Protein AF-A0A8H5DP83-F1 (afdb_monomer)

Secondary structure (DSSP, 8-state):
-HHHHHHHHHHHHHHHHHHHHHHHHHHHHHHHHS---PPP-------------------------------SSS-----B-SSEEEEE-TTSS-EEEEEPPPPSS-------S---SS-TTSEEEEEEE--HHHHHHHTSSSEEEEEE-GGGEEEEE-GGG------HHHHTT--

pLDDT: mean 70.17, std 19.85, range [35.81, 96.19]

Nearest PDB structures (foldseek):
  9c3c-assembly1_b  TM=1.620E-01  e=4.545E+00  Oryctolagus cuniculus

Mean predicted aligned error: 19.77 Å

Structure (mmCIF, N/CA/C/O backbone):
data_AF-A0A8H5DP83-F1
#
_entry.id   AF-A0A8H5DP83-F1
#
loop_
_atom_site.group_PDB
_atom_site.id
_atom_site.type_symbol
_atom_site.label_atom_id
_atom_site.label_alt_id
_atom_site.label_comp_id
_atom_site.label_asym_id
_atom_site.label_entity_id
_atom_site.label_seq_id
_atom_site.pdbx_PDB_ins_code
_atom_site.Cartn_x
_atom_site.Cartn_y
_atom_site.Cartn_z
_atom_site.occupancy
_atom_site.B_iso_or_equiv
_atom_site.auth_seq_id
_atom_site.auth_comp_id
_atom_site.auth_asym_id
_atom_site.auth_atom_id
_atom_site.pdbx_PDB_model_num
ATOM 1 N N . MET A 1 1 ? 38.560 41.406 -19.159 1.00 58.12 1 MET A N 1
ATOM 2 C CA . MET A 1 1 ? 37.238 40.879 -18.738 1.00 58.12 1 MET A CA 1
ATOM 3 C C . MET A 1 1 ? 36.422 40.259 -19.883 1.00 58.12 1 MET A C 1
ATOM 5 O O . MET A 1 1 ? 35.569 39.430 -19.595 1.00 58.12 1 MET A O 1
ATOM 9 N N . GLU A 1 2 ? 36.687 40.580 -21.158 1.00 60.62 2 GLU A N 1
ATOM 10 C CA . GLU A 1 2 ? 35.920 40.046 -22.305 1.00 60.62 2 GLU A CA 1
ATOM 11 C C . GLU A 1 2 ? 36.265 38.586 -22.675 1.00 60.62 2 GLU A C 1
ATOM 13 O O . GLU A 1 2 ? 35.380 37.771 -22.927 1.00 60.62 2 GLU A O 1
ATOM 18 N N . SER A 1 3 ? 37.546 38.208 -22.595 1.00 61.53 3 SER A N 1
ATOM 19 C CA . SER A 1 3 ? 38.026 36.845 -22.899 1.00 61.53 3 SER A CA 1
ATOM 20 C C . SER A 1 3 ? 37.385 35.760 -22.011 1.00 61.53 3 SER A C 1
ATOM 22 O O . SER A 1 3 ? 36.973 34.703 -22.488 1.00 61.53 3 SER A O 1
ATOM 24 N N . THR A 1 4 ? 37.184 36.050 -20.722 1.00 70.12 4 THR A N 1
ATOM 25 C CA . THR A 1 4 ? 36.565 35.120 -19.762 1.00 70.12 4 THR A CA 1
ATOM 26 C C . THR A 1 4 ? 35.090 34.846 -20.083 1.00 70.12 4 THR A C 1
ATOM 28 O O . THR A 1 4 ? 34.631 33.713 -19.951 1.00 70.12 4 THR A O 1
ATOM 31 N N . LYS A 1 5 ? 34.352 35.854 -20.570 1.00 71.56 5 LYS A N 1
ATOM 32 C CA . LYS A 1 5 ? 32.944 35.708 -20.981 1.00 71.56 5 LYS A CA 1
ATOM 33 C C . LYS A 1 5 ? 32.807 34.886 -22.264 1.00 71.56 5 LYS A C 1
ATOM 35 O O . LYS A 1 5 ? 31.888 34.076 -22.380 1.00 71.56 5 LYS A O 1
ATOM 40 N N . ILE A 1 6 ? 33.733 35.058 -23.208 1.00 75.44 6 ILE A N 1
ATOM 41 C CA . ILE A 1 6 ? 33.776 34.289 -24.461 1.00 75.44 6 ILE A CA 1
ATOM 42 C C . ILE A 1 6 ? 34.056 32.807 -24.175 1.00 75.44 6 ILE A C 1
ATOM 44 O O . ILE A 1 6 ? 33.380 31.936 -24.726 1.00 75.44 6 ILE A O 1
ATOM 48 N N . ASN A 1 7 ? 34.985 32.514 -23.262 1.00 82.31 7 ASN A N 1
ATOM 49 C CA . ASN A 1 7 ? 35.293 31.141 -22.860 1.00 82.31 7 ASN A CA 1
ATOM 50 C C . ASN A 1 7 ? 34.119 30.480 -22.124 1.00 82.31 7 ASN A C 1
ATOM 52 O O . ASN A 1 7 ? 33.761 29.350 -22.449 1.00 82.31 7 ASN A O 1
ATOM 56 N N . ALA A 1 8 ? 33.448 31.204 -21.221 1.00 82.06 8 ALA A N 1
ATOM 57 C CA . ALA A 1 8 ? 32.255 30.705 -20.534 1.00 82.06 8 ALA A CA 1
ATOM 58 C C . ALA A 1 8 ? 31.111 30.371 -21.510 1.00 82.06 8 ALA A C 1
ATOM 60 O O . ALA A 1 8 ? 30.489 29.316 -21.396 1.00 82.06 8 ALA A O 1
ATOM 61 N N . ARG A 1 9 ? 30.874 31.220 -22.522 1.00 85.81 9 ARG A N 1
ATOM 62 C CA . ARG A 1 9 ? 29.873 30.951 -23.568 1.00 85.81 9 ARG A CA 1
ATOM 63 C C . ARG A 1 9 ? 30.216 29.705 -24.380 1.00 85.81 9 ARG A C 1
ATOM 65 O O . ARG A 1 9 ? 29.341 28.881 -24.594 1.00 85.81 9 ARG A O 1
ATOM 72 N N . ARG A 1 10 ? 31.476 29.529 -24.789 1.00 87.12 10 ARG A N 1
ATOM 73 C CA . ARG A 1 10 ? 31.912 28.344 -25.553 1.00 87.12 10 ARG A CA 1
ATOM 74 C C . ARG A 1 10 ? 31.742 27.045 -24.768 1.00 87.12 10 ARG A C 1
ATOM 76 O O . ARG A 1 10 ? 31.253 26.062 -25.323 1.00 87.12 10 ARG A O 1
ATOM 83 N N . VAL A 1 11 ? 32.104 27.053 -23.485 1.00 90.00 11 VAL A N 1
ATOM 84 C CA . VAL A 1 11 ? 31.913 25.899 -22.595 1.00 90.00 11 VAL A CA 1
ATOM 85 C C . VAL A 1 11 ? 30.424 25.581 -22.450 1.00 90.00 11 VAL A C 1
ATOM 87 O O . VAL A 1 11 ? 30.033 24.430 -22.625 1.00 90.00 11 VAL A O 1
ATOM 90 N N . TRP A 1 12 ? 29.579 26.595 -22.239 1.00 90.75 12 TRP A N 1
ATOM 91 C CA . TRP A 1 12 ? 28.128 26.415 -22.164 1.00 90.75 12 TRP A CA 1
ATOM 92 C C . TRP A 1 12 ? 27.535 25.838 -23.456 1.00 90.75 12 TRP A C 1
ATOM 94 O O . TRP A 1 12 ? 26.773 24.877 -23.402 1.00 90.75 12 TRP A O 1
ATOM 104 N N . THR A 1 13 ? 27.932 26.344 -24.627 1.00 92.12 13 THR A N 1
ATOM 105 C CA . THR A 1 13 ? 27.461 25.814 -25.916 1.00 92.12 13 THR A CA 1
ATOM 106 C C . THR A 1 13 ? 27.870 24.353 -26.115 1.00 92.12 13 THR A C 1
ATOM 108 O O . THR A 1 13 ? 27.085 23.567 -26.639 1.00 92.12 13 THR A O 1
ATOM 111 N N . SER A 1 14 ? 29.067 23.962 -25.663 1.00 91.50 14 SER A N 1
ATOM 112 C CA . SER A 1 14 ? 29.520 22.565 -25.713 1.00 91.50 14 SER A CA 1
ATOM 113 C C . SER A 1 14 ? 28.675 21.654 -24.817 1.00 91.50 14 SER A C 1
ATOM 115 O O . SER A 1 14 ? 28.256 20.583 -25.254 1.00 91.50 14 SER A O 1
ATOM 117 N N . ILE A 1 15 ? 28.360 22.104 -23.596 1.00 92.31 15 ILE A N 1
ATOM 118 C CA . ILE A 1 15 ? 27.505 21.367 -22.654 1.00 92.31 15 ILE A CA 1
ATOM 119 C C . ILE A 1 15 ? 26.091 21.210 -23.220 1.00 92.31 15 ILE A C 1
ATOM 121 O O . ILE A 1 15 ? 25.558 20.105 -23.232 1.00 92.31 15 ILE A O 1
ATOM 125 N N . VAL A 1 16 ? 25.495 22.289 -23.741 1.00 94.19 16 VAL A N 1
ATOM 126 C CA . VAL A 1 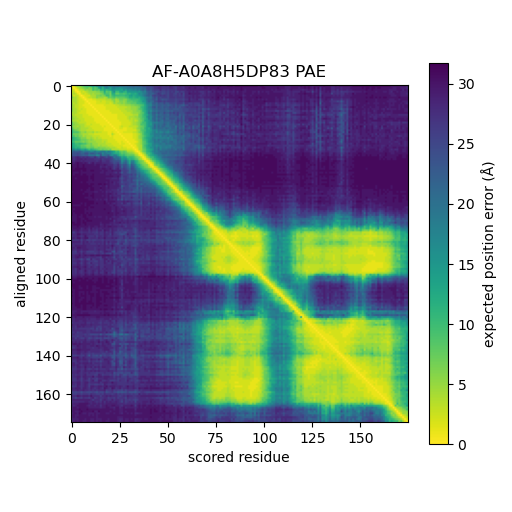16 ? 24.150 22.255 -24.339 1.00 94.19 16 VAL A CA 1
ATOM 127 C C . VAL A 1 16 ? 24.109 21.328 -25.552 1.00 94.19 16 VAL A C 1
ATOM 129 O O . VAL A 1 16 ? 23.170 20.548 -25.693 1.00 94.19 16 VAL A O 1
ATOM 132 N N . ARG A 1 17 ? 25.137 21.367 -26.407 1.00 92.56 17 ARG A N 1
ATOM 133 C CA . ARG A 1 17 ? 25.250 20.462 -27.557 1.00 92.56 17 ARG A CA 1
ATOM 134 C C . ARG A 1 17 ? 25.307 19.002 -27.108 1.00 92.56 17 ARG A C 1
ATOM 136 O O . ARG A 1 17 ? 24.527 18.196 -27.600 1.00 92.56 17 ARG A O 1
ATOM 143 N N . HIS A 1 18 ? 26.160 18.680 -26.138 1.00 90.50 18 HIS A N 1
ATOM 144 C CA . HIS A 1 18 ? 26.280 17.316 -25.623 1.00 90.50 18 HIS A CA 1
ATOM 145 C C . HIS A 1 18 ? 24.989 16.843 -24.935 1.00 90.50 18 HIS A C 1
ATOM 147 O O . HIS A 1 18 ? 24.588 15.691 -25.074 1.00 90.50 18 HIS A O 1
ATOM 153 N N . ALA A 1 19 ? 24.301 17.731 -24.214 1.00 90.00 19 ALA A N 1
ATOM 154 C CA . ALA A 1 19 ? 23.008 17.425 -23.612 1.00 90.00 19 ALA A CA 1
ATOM 155 C C . ALA A 1 19 ? 21.935 17.150 -24.678 1.00 90.00 19 ALA A C 1
ATOM 157 O O . ALA A 1 19 ? 21.130 16.237 -24.504 1.00 90.00 19 ALA A O 1
ATOM 158 N N . LYS A 1 20 ? 21.947 17.895 -25.791 1.00 94.75 20 LYS A N 1
ATOM 159 C CA . LYS A 1 20 ? 21.037 17.685 -26.922 1.00 94.75 20 LYS A CA 1
ATOM 160 C C . LYS A 1 20 ? 21.309 16.357 -27.630 1.00 94.75 20 LYS A C 1
ATOM 162 O O . LYS A 1 20 ? 20.370 15.599 -27.833 1.00 94.75 20 LYS A O 1
ATOM 167 N N . GLU A 1 21 ? 22.570 16.045 -27.922 1.00 92.31 21 GLU A N 1
ATOM 168 C CA . GLU A 1 21 ? 22.981 14.766 -28.527 1.00 92.31 21 GLU A CA 1
ATOM 169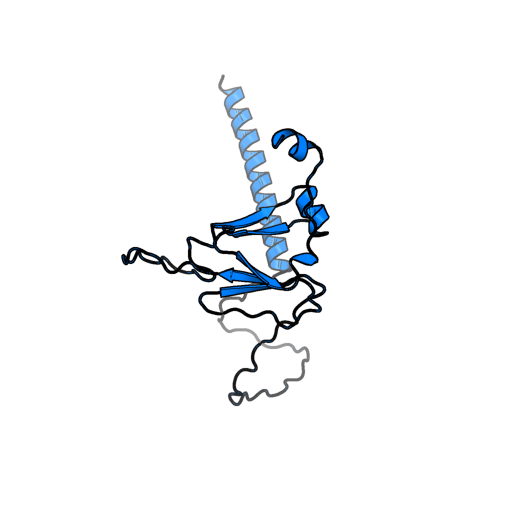 C C . GLU A 1 21 ? 22.606 13.576 -27.629 1.00 92.31 21 GLU A C 1
ATOM 171 O O . GLU A 1 21 ? 22.040 12.586 -28.097 1.00 92.31 21 GLU A O 1
ATOM 176 N N . HIS A 1 22 ? 22.831 13.701 -26.316 1.00 86.00 22 HIS A N 1
ATOM 177 C CA . HIS A 1 22 ? 22.364 12.721 -25.336 1.00 86.00 22 HIS A CA 1
ATOM 178 C C . HIS A 1 22 ? 20.838 12.545 -25.410 1.00 86.00 22 HIS A C 1
ATOM 180 O O . HIS A 1 22 ? 20.359 11.420 -25.540 1.00 86.00 22 HIS A O 1
ATOM 186 N N . HIS A 1 23 ? 20.065 13.635 -25.413 1.00 88.12 23 HIS A N 1
ATOM 187 C CA . HIS A 1 23 ? 18.604 13.570 -25.515 1.00 88.12 23 HIS A CA 1
ATOM 188 C C . HIS A 1 23 ? 18.113 12.942 -26.831 1.00 88.12 23 HIS A C 1
ATOM 190 O O . HIS A 1 23 ? 17.160 12.164 -26.826 1.00 88.12 23 HIS A O 1
ATOM 196 N N . GLU A 1 24 ? 18.764 13.253 -27.953 1.00 91.62 24 GLU A N 1
ATOM 197 C CA . GLU A 1 24 ? 18.439 12.702 -29.272 1.00 91.62 24 GLU A CA 1
ATOM 198 C C . GLU A 1 24 ? 18.709 11.196 -29.335 1.00 91.62 24 GLU A C 1
ATOM 200 O O . GLU A 1 24 ? 17.861 10.448 -29.819 1.00 91.62 24 GLU A O 1
ATOM 205 N N . SER A 1 25 ? 19.829 10.729 -28.774 1.00 86.12 25 SER A N 1
ATOM 206 C CA . SER A 1 25 ? 20.130 9.293 -28.696 1.00 86.12 25 SER A CA 1
ATOM 207 C C . SER A 1 25 ? 19.125 8.519 -27.836 1.00 86.12 25 SER A C 1
ATOM 209 O O . SER A 1 25 ? 18.702 7.427 -28.217 1.00 86.12 25 SER A O 1
ATOM 211 N N . VAL A 1 26 ? 18.672 9.102 -26.718 1.00 81.88 26 VAL A N 1
ATOM 212 C CA . VAL A 1 26 ? 17.635 8.503 -25.866 1.00 81.88 26 VAL A CA 1
ATOM 213 C C . VAL A 1 26 ? 16.311 8.414 -26.626 1.00 81.88 26 VAL A C 1
ATOM 215 O O . VAL A 1 26 ? 15.670 7.364 -26.620 1.00 81.88 26 VAL A O 1
ATOM 218 N N . ASN A 1 27 ? 15.931 9.464 -27.357 1.00 81.56 27 ASN A N 1
ATOM 219 C CA . ASN A 1 27 ? 14.727 9.449 -28.189 1.00 81.56 27 ASN A CA 1
ATOM 220 C C . ASN A 1 27 ? 14.819 8.418 -29.329 1.00 81.56 27 ASN A C 1
ATOM 222 O O . ASN A 1 27 ? 13.838 7.728 -29.609 1.00 81.56 27 ASN A O 1
ATOM 226 N N . ALA A 1 28 ? 15.990 8.266 -29.956 1.00 82.88 28 ALA A N 1
ATOM 227 C CA . ALA A 1 28 ? 16.229 7.256 -30.985 1.00 82.88 28 ALA A CA 1
ATOM 228 C C . ALA A 1 28 ? 16.104 5.827 -30.428 1.00 82.88 28 ALA A C 1
ATOM 230 O O . ALA A 1 28 ? 15.476 4.972 -31.053 1.00 82.88 28 ALA A O 1
ATOM 231 N N . ALA A 1 29 ? 16.637 5.575 -29.229 1.00 74.81 29 ALA A N 1
ATOM 232 C CA . ALA A 1 29 ? 16.501 4.287 -28.554 1.00 74.81 29 ALA A CA 1
ATOM 233 C C . ALA A 1 29 ? 15.034 3.968 -28.215 1.00 74.81 29 ALA A C 1
ATOM 235 O O . ALA A 1 29 ? 14.579 2.845 -28.432 1.00 74.81 29 ALA A O 1
ATOM 236 N N . VAL A 1 30 ? 14.271 4.960 -27.742 1.00 75.19 30 VAL A N 1
ATOM 237 C CA . VAL A 1 30 ? 12.832 4.804 -27.478 1.00 75.19 30 VAL A CA 1
ATOM 238 C C . VAL A 1 30 ? 12.071 4.482 -28.766 1.00 75.19 30 VAL A C 1
ATOM 240 O O . VAL A 1 30 ? 11.251 3.569 -28.761 1.00 75.19 30 VAL A O 1
ATOM 243 N N . ALA A 1 31 ? 12.371 5.157 -29.879 1.00 78.00 31 ALA A N 1
ATOM 244 C CA . ALA A 1 31 ? 11.731 4.890 -31.169 1.00 78.00 31 ALA A CA 1
ATOM 245 C C . ALA A 1 31 ? 12.040 3.485 -31.721 1.00 78.00 31 ALA A C 1
ATOM 247 O O . ALA A 1 31 ? 11.176 2.868 -32.339 1.00 78.00 31 ALA A O 1
ATOM 248 N N . ALA A 1 32 ? 13.249 2.966 -31.480 1.00 75.94 32 ALA A N 1
ATOM 249 C CA . ALA A 1 32 ? 13.638 1.623 -31.907 1.00 75.94 32 ALA A CA 1
ATOM 250 C C . ALA A 1 32 ? 12.913 0.515 -31.124 1.00 75.94 32 ALA A C 1
ATOM 252 O O . ALA A 1 32 ? 12.570 -0.518 -31.695 1.00 75.94 32 ALA A O 1
ATOM 253 N N . TYR A 1 33 ? 12.676 0.723 -29.825 1.00 73.31 33 TYR A N 1
ATOM 254 C CA . TYR A 1 33 ? 12.051 -0.283 -28.958 1.00 73.31 33 TYR A CA 1
ATOM 255 C C . TYR A 1 33 ? 10.528 -0.181 -28.880 1.00 73.31 33 TYR A C 1
ATOM 257 O O . TYR A 1 33 ? 9.856 -1.189 -28.663 1.00 73.31 33 TYR A O 1
ATOM 265 N N . TYR A 1 34 ? 9.975 1.016 -29.063 1.00 70.94 34 TYR A N 1
ATOM 266 C CA . TYR A 1 34 ? 8.546 1.273 -28.942 1.00 70.94 34 TYR A CA 1
ATOM 267 C C . TYR A 1 34 ? 8.019 1.839 -30.263 1.00 70.94 34 TYR A C 1
ATOM 269 O O . TYR A 1 34 ? 8.057 3.061 -30.450 1.00 70.94 34 TYR A O 1
ATOM 277 N N . PRO A 1 35 ? 7.522 0.984 -31.184 1.00 63.59 35 PRO A N 1
ATOM 278 C CA . PRO A 1 35 ? 6.932 1.452 -32.429 1.00 63.59 35 PRO A CA 1
ATOM 279 C C . PRO A 1 35 ? 5.759 2.374 -32.101 1.00 63.59 35 PRO A C 1
ATOM 281 O O . PRO A 1 35 ? 4.738 1.955 -31.555 1.00 63.59 35 PRO A O 1
ATOM 284 N N . GLN A 1 36 ? 5.937 3.656 -32.404 1.00 58.00 36 GLN A N 1
ATOM 285 C CA . GLN A 1 36 ? 4.867 4.633 -32.299 1.00 58.00 36 GLN A CA 1
ATOM 286 C C . GLN A 1 36 ? 3.819 4.300 -33.372 1.00 58.00 36 GLN A C 1
ATOM 288 O O . GLN A 1 36 ? 4.202 4.033 -34.515 1.00 58.00 36 GLN A O 1
ATOM 293 N N . PRO A 1 37 ? 2.512 4.307 -33.056 1.00 48.09 37 PRO A N 1
ATOM 294 C CA . PRO A 1 37 ? 1.485 4.199 -34.081 1.00 48.09 37 PRO A CA 1
ATOM 295 C C . PRO A 1 37 ? 1.622 5.400 -35.026 1.00 48.09 37 PRO A C 1
ATOM 297 O O . PRO A 1 37 ? 1.462 6.551 -34.622 1.00 48.09 37 PRO A O 1
ATOM 300 N N . SER A 1 38 ? 1.988 5.137 -36.277 1.00 53.34 38 SER A N 1
ATOM 301 C CA . SER A 1 38 ? 2.136 6.162 -37.304 1.00 53.34 38 SER A CA 1
ATOM 302 C C . SER A 1 38 ? 0.775 6.778 -37.659 1.00 53.34 38 SER A C 1
ATOM 304 O O . SER A 1 38 ? -0.227 6.058 -37.721 1.00 53.34 38 SER A O 1
ATOM 306 N N . PRO A 1 39 ? 0.700 8.097 -37.930 1.00 45.97 39 PRO A N 1
ATOM 307 C CA . PRO A 1 39 ? -0.478 8.674 -38.555 1.00 45.97 39 PRO A CA 1
ATOM 308 C C . PRO A 1 39 ? -0.601 8.094 -39.967 1.00 45.97 39 PRO A C 1
ATOM 310 O O . PRO A 1 39 ? 0.353 8.067 -40.746 1.00 45.97 39 PRO A O 1
ATOM 313 N N . ALA A 1 40 ? -1.775 7.552 -40.258 1.00 46.44 40 ALA A N 1
ATOM 314 C CA . ALA A 1 40 ? -2.050 6.811 -41.472 1.00 46.44 40 ALA A CA 1
ATOM 315 C C . ALA A 1 40 ? -2.103 7.711 -42.729 1.00 46.44 40 ALA A C 1
ATOM 317 O O . ALA A 1 40 ? -2.566 8.847 -42.668 1.00 46.44 40 ALA A O 1
ATOM 318 N N . PHE A 1 41 ? -1.738 7.099 -43.866 1.00 38.44 41 PHE A N 1
ATOM 319 C CA . PHE A 1 41 ? -2.054 7.438 -45.267 1.00 38.44 41 PHE A CA 1
ATOM 320 C C . PHE A 1 41 ? -1.238 8.507 -46.028 1.00 38.44 41 PHE A C 1
ATOM 322 O O . PHE A 1 41 ? -1.417 9.706 -45.862 1.00 38.44 41 PHE A O 1
ATOM 329 N N . THR A 1 42 ? -0.485 8.052 -47.043 1.00 35.81 42 THR A N 1
ATOM 330 C CA . THR A 1 42 ? -0.706 8.421 -48.465 1.00 35.81 42 THR A CA 1
ATOM 331 C C . THR A 1 42 ? -0.113 7.352 -49.413 1.00 35.81 42 THR A C 1
ATOM 333 O O . THR A 1 42 ? 0.854 6.687 -49.040 1.00 35.81 42 THR A O 1
ATOM 336 N N . PRO A 1 43 ? -0.710 7.111 -50.601 1.00 42.03 43 PRO A N 1
ATOM 337 C CA . PRO A 1 43 ? -0.515 5.886 -51.379 1.00 42.03 43 PRO A CA 1
ATOM 338 C C . PRO A 1 43 ? 0.464 6.065 -52.549 1.00 42.03 43 PRO A C 1
ATOM 340 O O . PRO A 1 43 ? 0.341 7.007 -53.328 1.00 42.03 43 PRO A O 1
ATOM 343 N N . GLY A 1 44 ? 1.374 5.108 -52.748 1.00 42.25 44 GLY A N 1
ATOM 344 C CA . GLY A 1 44 ? 2.107 5.007 -54.011 1.00 42.25 44 GLY A CA 1
ATOM 345 C C . GLY A 1 44 ? 3.445 4.289 -53.925 1.00 42.25 44 GLY A C 1
ATOM 346 O O . GLY A 1 44 ? 4.476 4.928 -53.767 1.00 42.25 44 GLY A O 1
ATOM 347 N N . SER A 1 45 ? 3.443 2.965 -54.079 1.00 37.31 45 SER A N 1
ATOM 348 C CA . SER A 1 45 ? 4.416 2.204 -54.889 1.00 37.31 45 SER A CA 1
ATOM 349 C C . SER A 1 45 ? 4.230 0.698 -54.677 1.00 37.31 45 SER A C 1
ATOM 351 O O . SER A 1 45 ? 3.675 0.244 -53.681 1.00 37.31 45 SER A O 1
ATOM 353 N N . LYS A 1 46 ? 4.569 -0.055 -55.722 1.00 41.53 46 LYS A N 1
ATOM 354 C CA . LYS A 1 46 ? 4.109 -1.416 -56.005 1.00 41.53 46 LYS A CA 1
ATOM 355 C C . LYS A 1 46 ? 4.887 -2.488 -55.229 1.00 41.53 46 LYS A C 1
ATOM 357 O O . LYS A 1 46 ? 6.060 -2.319 -54.923 1.00 41.53 46 LYS A O 1
ATOM 362 N N . SER A 1 47 ? 4.191 -3.593 -54.971 1.00 44.97 47 SER A N 1
ATOM 363 C CA . SER A 1 47 ? 4.597 -4.793 -54.235 1.00 44.97 47 SER A CA 1
ATOM 364 C C . SER A 1 47 ? 5.951 -5.405 -54.610 1.00 44.97 47 SER A C 1
ATOM 366 O O . SER A 1 47 ? 6.238 -5.594 -55.789 1.00 44.97 47 SER A O 1
ATOM 368 N N . ALA A 1 48 ? 6.654 -5.924 -53.598 1.00 38.69 48 ALA A N 1
ATOM 369 C CA . ALA A 1 48 ? 7.371 -7.195 -53.685 1.00 38.69 48 ALA A CA 1
ATOM 370 C C . ALA A 1 48 ? 7.229 -7.959 -52.350 1.00 38.69 48 ALA A C 1
ATOM 372 O O . ALA A 1 48 ? 7.698 -7.541 -51.298 1.00 38.69 48 ALA A O 1
ATOM 373 N N . THR A 1 49 ? 6.476 -9.049 -52.447 1.00 45.09 49 THR A N 1
ATOM 374 C CA . THR A 1 49 ? 6.213 -10.171 -51.532 1.00 45.09 49 THR A CA 1
ATOM 375 C C . THR A 1 49 ? 7.196 -10.441 -50.381 1.00 45.09 49 THR A C 1
ATOM 377 O O . THR A 1 49 ? 8.366 -10.724 -50.620 1.00 45.09 49 THR A O 1
ATOM 380 N N . SER A 1 50 ? 6.670 -10.600 -49.160 1.00 39.44 50 SER A N 1
ATOM 381 C CA . SER A 1 50 ? 7.037 -11.745 -48.311 1.00 39.44 50 SER A CA 1
ATOM 382 C C . SER A 1 50 ? 5.854 -12.167 -47.432 1.00 39.44 50 SER A C 1
ATOM 384 O O . SER A 1 50 ? 5.015 -11.365 -47.028 1.00 39.44 50 SER A O 1
ATOM 386 N N . SER A 1 51 ? 5.734 -13.474 -47.279 1.00 50.59 51 SER A N 1
ATOM 387 C CA . SER A 1 51 ? 4.525 -14.227 -46.982 1.00 50.59 51 SER A CA 1
ATOM 388 C C . SER A 1 51 ? 4.119 -14.166 -45.512 1.00 50.59 51 SER A C 1
ATOM 390 O O . SER A 1 51 ? 4.877 -14.618 -44.661 1.00 50.59 51 SER A O 1
ATOM 392 N N . VAL A 1 52 ? 2.880 -13.761 -45.217 1.00 42.62 52 VAL A N 1
ATOM 393 C CA . VAL A 1 52 ? 2.182 -14.231 -44.012 1.00 42.62 52 VAL A CA 1
ATOM 394 C C . VAL A 1 52 ? 0.712 -14.480 -44.351 1.00 42.62 52 VAL A C 1
ATOM 396 O O . VAL A 1 52 ? -0.016 -13.599 -44.804 1.00 42.62 52 VAL A O 1
ATOM 399 N N . LEU A 1 53 ? 0.313 -15.735 -44.180 1.00 37.66 53 LEU A N 1
ATOM 400 C CA . LEU A 1 53 ? -1.010 -16.298 -44.406 1.00 37.66 53 LEU A CA 1
ATOM 401 C C . LEU A 1 53 ? -2.104 -15.437 -43.738 1.00 37.66 53 LEU A C 1
ATOM 403 O O . LEU A 1 53 ? -2.169 -15.340 -42.513 1.00 37.66 53 LEU A O 1
ATOM 407 N N . SER A 1 54 ? -2.973 -14.810 -44.533 1.00 41.88 54 SER A N 1
ATOM 408 C CA . SER A 1 54 ? -4.120 -14.059 -44.013 1.00 41.88 54 SER A CA 1
ATOM 409 C C . SER A 1 54 ? -5.192 -15.036 -43.533 1.00 41.88 54 SER A C 1
ATOM 411 O O . SER A 1 54 ? -5.896 -15.636 -44.338 1.00 41.88 54 SER A O 1
ATOM 413 N N . SER A 1 55 ? -5.331 -15.205 -42.217 1.00 40.06 55 SER A N 1
ATOM 414 C CA . SER A 1 55 ? -6.559 -15.781 -41.658 1.00 40.06 55 SER A CA 1
ATOM 415 C C . SER A 1 55 ? -7.673 -14.727 -41.731 1.00 40.06 55 SER A C 1
ATOM 417 O O . SER A 1 55 ? -7.466 -13.620 -41.225 1.00 40.06 55 SER A O 1
ATOM 419 N N . PRO A 1 56 ? -8.849 -15.020 -42.313 1.00 46.06 56 PRO A N 1
ATOM 420 C CA . PRO A 1 56 ? -9.927 -14.048 -42.405 1.00 46.06 56 PRO A CA 1
ATOM 421 C C . PRO A 1 56 ? -10.617 -13.951 -41.042 1.00 46.06 56 PRO A C 1
ATOM 423 O O . PRO A 1 56 ? -11.388 -14.829 -40.665 1.00 46.06 56 PRO A O 1
ATOM 426 N N . ARG A 1 57 ? -10.349 -12.895 -40.267 1.00 41.25 57 ARG A N 1
ATOM 427 C CA . ARG A 1 57 ? -11.168 -12.586 -39.085 1.00 41.25 57 ARG A CA 1
ATOM 428 C C . ARG A 1 57 ? -12.256 -11.596 -39.468 1.00 41.25 57 ARG A C 1
ATOM 430 O O . ARG A 1 57 ? -12.122 -10.393 -39.284 1.00 41.25 57 ARG A O 1
ATOM 437 N N . TYR A 1 58 ? -13.344 -12.147 -39.994 1.00 44.41 58 TYR A N 1
ATOM 438 C CA . TYR A 1 58 ? -14.655 -11.521 -39.906 1.00 44.41 58 TYR A CA 1
ATOM 439 C C . TYR A 1 58 ? -15.050 -11.533 -38.423 1.00 44.41 58 TYR A C 1
ATOM 441 O O . TYR A 1 58 ? -15.271 -12.600 -37.848 1.00 44.41 58 TYR A O 1
ATOM 449 N N . SER A 1 59 ? -15.029 -10.374 -37.766 1.00 43.34 59 SER A N 1
ATOM 450 C CA . SER A 1 59 ? -15.393 -10.273 -36.353 1.00 43.34 59 SER A CA 1
ATOM 451 C C . SER A 1 59 ? -16.889 -10.008 -36.255 1.00 43.34 59 SER A C 1
ATOM 453 O O . SER A 1 59 ? -17.332 -8.873 -36.394 1.00 43.34 59 SER A O 1
ATOM 455 N N . PHE A 1 60 ? -17.666 -11.063 -36.017 1.00 43.97 60 PHE A N 1
ATOM 456 C CA . PHE A 1 60 ? -18.954 -10.901 -35.351 1.00 43.97 60 PHE A CA 1
ATOM 457 C C . PHE A 1 60 ? -18.683 -10.355 -33.944 1.00 43.97 60 PHE A C 1
ATOM 459 O O . PHE A 1 60 ? -17.783 -10.849 -33.257 1.00 43.97 60 PHE A O 1
ATOM 466 N N . ASP A 1 61 ? -19.417 -9.319 -33.543 1.00 51.91 61 ASP A N 1
ATOM 467 C CA . ASP A 1 61 ? -19.355 -8.742 -32.200 1.00 51.91 61 ASP A CA 1
ATOM 468 C C . ASP A 1 61 ? -19.598 -9.847 -31.161 1.00 51.91 61 ASP A C 1
ATOM 470 O O . ASP A 1 61 ? -20.694 -10.399 -31.049 1.00 51.91 61 ASP A O 1
ATOM 474 N N . LYS A 1 62 ? -18.542 -10.225 -30.435 1.00 43.69 62 LYS A N 1
ATOM 475 C CA . LYS A 1 62 ? -18.617 -11.148 -29.303 1.00 43.69 62 LYS A CA 1
ATOM 476 C C . LYS A 1 62 ? -18.580 -10.287 -28.041 1.00 43.69 62 LYS A C 1
ATOM 478 O O . LYS A 1 62 ? -17.645 -9.491 -27.925 1.00 43.69 62 LYS A O 1
ATOM 483 N N . PRO A 1 63 ? -19.534 -10.427 -27.100 1.00 46.62 63 PRO A N 1
ATOM 484 C CA . PRO A 1 63 ? -19.519 -9.649 -25.867 1.00 46.62 63 PRO A CA 1
ATOM 485 C C . PRO A 1 63 ? -18.157 -9.814 -25.190 1.00 46.62 63 PRO A C 1
ATOM 487 O O . PRO A 1 63 ? -17.647 -10.932 -25.058 1.00 46.62 63 PRO A O 1
ATOM 490 N N . GLN A 1 64 ? -17.538 -8.675 -24.877 1.00 47.38 64 GLN A N 1
ATOM 491 C CA . GLN A 1 64 ? -16.172 -8.584 -24.382 1.00 47.38 64 GLN A CA 1
ATOM 492 C C . GLN A 1 64 ? -16.015 -9.484 -23.156 1.00 47.38 64 GLN A C 1
ATOM 494 O O . GLN A 1 64 ? -16.647 -9.264 -22.127 1.00 47.38 64 GLN A O 1
ATOM 499 N N . ALA A 1 65 ? -15.174 -10.510 -23.278 1.00 48.12 65 ALA A N 1
ATOM 500 C CA . ALA A 1 65 ? -14.723 -11.271 -22.128 1.00 48.12 65 ALA A CA 1
ATOM 501 C C . ALA A 1 65 ? -14.023 -10.298 -21.173 1.00 48.12 65 ALA A C 1
ATOM 503 O O . ALA A 1 65 ? -13.102 -9.588 -21.591 1.00 48.12 65 ALA A O 1
ATOM 504 N N . GLU A 1 66 ? -14.475 -10.249 -19.919 1.00 54.78 66 GLU A N 1
ATOM 505 C CA . GLU A 1 66 ? -13.828 -9.475 -18.865 1.00 54.78 66 GLU A CA 1
ATOM 506 C C . GLU A 1 66 ? -12.327 -9.790 -18.878 1.00 54.78 66 GLU A C 1
ATOM 508 O O . GLU A 1 66 ? -11.911 -10.943 -18.729 1.00 54.78 66 GLU A O 1
ATOM 513 N N . LYS A 1 67 ? -11.498 -8.773 -19.141 1.00 51.97 67 LYS A N 1
ATOM 514 C CA . LYS A 1 67 ? -10.037 -8.898 -19.129 1.00 51.97 67 LYS A CA 1
ATOM 515 C C . LYS A 1 67 ? -9.583 -9.190 -17.700 1.00 51.97 67 LYS A C 1
ATOM 517 O O . LYS A 1 67 ? -9.266 -8.283 -16.937 1.00 51.97 67 LYS A O 1
ATOM 522 N N . SER A 1 68 ? -9.544 -10.468 -17.347 1.00 65.81 68 SER A N 1
ATOM 523 C CA . SER A 1 68 ? -8.941 -10.953 -16.112 1.00 65.81 68 SER A CA 1
ATOM 524 C C . SER A 1 68 ? -7.420 -10.899 -16.255 1.00 65.81 68 SER A C 1
ATOM 526 O O . SER A 1 68 ? -6.807 -11.734 -16.923 1.00 65.81 68 SER A O 1
ATOM 528 N N . PHE A 1 69 ? -6.802 -9.871 -15.672 1.00 50.38 69 PHE A N 1
ATOM 529 C CA . PHE A 1 69 ? -5.357 -9.853 -15.462 1.00 50.38 69 PHE A CA 1
ATOM 530 C C . PHE A 1 69 ? -5.020 -10.897 -14.388 1.00 50.38 69 PHE A C 1
ATOM 532 O O . PHE A 1 69 ? -5.620 -10.848 -13.309 1.00 50.38 69 PHE A O 1
ATOM 539 N N . PRO A 1 70 ? -4.085 -11.833 -14.637 1.00 54.81 70 PRO A N 1
ATOM 540 C CA . PRO A 1 70 ? -3.718 -12.831 -13.642 1.00 54.81 70 PRO A CA 1
ATOM 541 C C . PRO A 1 70 ? -3.176 -12.118 -12.400 1.00 54.81 70 PRO A C 1
ATOM 543 O O . PRO A 1 70 ? -2.154 -11.432 -12.449 1.00 54.81 70 PRO A O 1
ATOM 546 N N . ARG A 1 71 ? -3.901 -12.238 -11.283 1.00 56.91 71 ARG A N 1
ATOM 547 C CA . ARG A 1 71 ? -3.506 -11.642 -10.006 1.00 56.91 71 ARG A CA 1
ATOM 548 C C . ARG A 1 71 ? -2.258 -12.367 -9.516 1.00 56.91 71 ARG A C 1
ATOM 550 O O . ARG A 1 71 ? -2.293 -13.572 -9.298 1.00 56.91 71 ARG A O 1
ATOM 557 N N . ALA A 1 72 ? -1.166 -11.634 -9.328 1.00 59.44 72 ALA A N 1
ATOM 558 C CA . ALA A 1 72 ? 0.126 -12.174 -8.899 1.00 59.44 72 ALA A CA 1
ATOM 559 C C . ALA A 1 72 ? 0.160 -12.648 -7.426 1.00 59.44 72 ALA A C 1
ATOM 561 O O . ALA A 1 72 ? 1.238 -12.793 -6.864 1.00 59.44 72 ALA A O 1
ATOM 562 N N . GLY A 1 73 ? -0.992 -12.855 -6.781 1.00 61.09 73 GLY A N 1
ATOM 563 C CA . GLY A 1 73 ? -1.104 -13.303 -5.393 1.00 61.09 73 GLY A CA 1
ATOM 564 C C . GLY A 1 73 ? -1.833 -14.640 -5.295 1.00 61.09 73 GLY A C 1
ATOM 565 O O . GLY A 1 73 ? -2.704 -14.936 -6.111 1.00 61.09 73 GLY A O 1
ATOM 566 N N . VAL A 1 74 ? -1.503 -15.433 -4.271 1.00 68.88 74 VAL A N 1
ATOM 567 C CA . VAL A 1 74 ? -2.250 -16.664 -3.945 1.00 68.88 74 VAL A CA 1
ATOM 568 C C . VAL A 1 74 ? -3.697 -16.322 -3.569 1.00 68.88 74 VAL A C 1
ATOM 570 O O . VAL A 1 74 ? -4.625 -17.065 -3.880 1.00 68.88 74 VAL A O 1
ATOM 573 N N . ALA A 1 75 ? -3.901 -15.164 -2.940 1.00 76.44 75 ALA A N 1
ATOM 574 C CA . ALA A 1 75 ? -5.219 -14.653 -2.604 1.00 76.44 75 ALA A CA 1
ATOM 575 C C . ALA A 1 75 ? -5.951 -14.106 -3.842 1.00 76.44 75 ALA A C 1
ATOM 577 O O . ALA A 1 75 ? -5.499 -13.156 -4.485 1.00 76.44 75 ALA A O 1
ATOM 578 N N . GLN A 1 76 ? -7.116 -14.680 -4.149 1.00 81.50 76 GLN A N 1
ATOM 579 C CA . GLN A 1 76 ? -7.986 -14.237 -5.247 1.00 81.50 76 GLN A CA 1
ATOM 580 C C . GLN A 1 76 ? -9.267 -13.542 -4.774 1.00 81.50 76 GLN A C 1
ATOM 582 O O . GLN A 1 76 ? -10.056 -13.083 -5.591 1.00 81.50 76 GLN A O 1
ATOM 587 N N . ASP A 1 77 ? -9.444 -13.384 -3.468 1.00 88.00 77 ASP A N 1
ATOM 588 C CA . ASP A 1 77 ? -10.651 -12.848 -2.837 1.00 88.00 77 ASP A CA 1
ATOM 589 C C . ASP A 1 77 ? -10.646 -11.315 -2.685 1.00 88.00 77 ASP A C 1
ATOM 591 O O . ASP A 1 77 ? -11.518 -10.744 -2.034 1.00 88.00 77 ASP A O 1
ATOM 595 N N . GLY A 1 78 ? -9.661 -10.635 -3.278 1.00 87.44 78 GLY A N 1
ATOM 596 C CA . GLY A 1 78 ? -9.630 -9.178 -3.321 1.00 87.44 78 GLY A CA 1
ATOM 597 C C . GLY A 1 78 ? -10.806 -8.606 -4.120 1.00 87.44 78 GLY A C 1
ATOM 598 O O . GLY A 1 78 ? -11.077 -9.025 -5.249 1.00 87.44 78 GLY A O 1
ATOM 599 N N . TRP A 1 79 ? -11.474 -7.612 -3.557 1.00 87.31 79 TRP A N 1
ATOM 600 C CA . TRP A 1 79 ? -12.564 -6.870 -4.177 1.00 87.31 79 TRP A CA 1
ATOM 601 C C . TRP A 1 79 ? -12.380 -5.359 -4.002 1.00 87.31 79 TRP A C 1
ATOM 603 O O . TRP A 1 79 ? -11.625 -4.891 -3.140 1.00 87.31 79 TRP A O 1
ATOM 613 N N . SER A 1 80 ? -13.079 -4.604 -4.843 1.00 85.75 80 SER A N 1
ATOM 614 C CA . SER A 1 80 ? -13.181 -3.149 -4.776 1.00 85.75 80 SER A CA 1
ATOM 615 C C . SER A 1 80 ? -14.569 -2.710 -5.223 1.00 85.75 80 SER A C 1
ATOM 617 O O . SER A 1 80 ? -15.096 -3.238 -6.200 1.00 85.75 80 SER A O 1
ATOM 619 N N . THR A 1 81 ? -15.132 -1.733 -4.530 1.00 82.56 81 THR A N 1
ATOM 620 C CA . THR A 1 81 ? -16.341 -0.997 -4.901 1.00 82.56 81 THR A CA 1
ATOM 621 C C . THR A 1 81 ? -15.971 0.459 -5.193 1.00 82.56 81 THR A C 1
ATOM 623 O O . THR A 1 81 ? -14.796 0.829 -5.222 1.00 82.56 81 THR A O 1
ATOM 626 N N . GLU A 1 82 ? -16.968 1.312 -5.423 1.00 73.81 82 GLU A N 1
ATOM 627 C CA . GLU A 1 82 ? -16.732 2.749 -5.602 1.00 73.81 82 GLU A CA 1
ATOM 628 C C . GLU A 1 82 ? -16.189 3.439 -4.340 1.00 73.81 82 GLU A C 1
ATOM 630 O O . GLU A 1 82 ? -15.502 4.462 -4.444 1.00 73.81 82 GLU A O 1
ATOM 635 N N . ASP A 1 83 ? -16.483 2.884 -3.160 1.00 74.9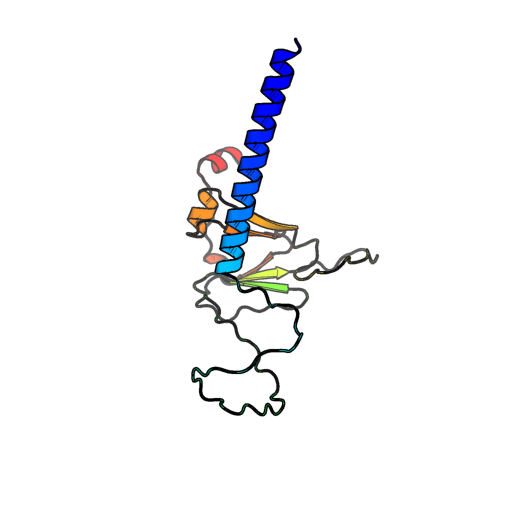4 83 ASP A N 1
ATOM 636 C CA . ASP A 1 83 ? -16.201 3.509 -1.866 1.00 74.94 83 ASP A CA 1
ATOM 637 C C . ASP A 1 83 ? -15.181 2.738 -1.017 1.00 74.94 83 ASP A C 1
ATOM 639 O O . ASP A 1 83 ? -14.549 3.341 -0.148 1.00 74.94 83 ASP A O 1
ATOM 643 N N . GLU A 1 84 ? -14.981 1.442 -1.263 1.00 80.69 84 GLU A N 1
ATOM 644 C CA . GLU A 1 84 ? -14.063 0.613 -0.483 1.00 80.69 84 GLU A CA 1
ATOM 645 C C . GLU A 1 84 ? -13.206 -0.289 -1.373 1.00 80.69 84 GLU A C 1
ATOM 647 O O . GLU A 1 84 ? -13.607 -0.698 -2.460 1.00 80.69 84 GLU A O 1
ATOM 652 N N . ALA A 1 85 ? -12.008 -0.629 -0.910 1.00 86.88 85 ALA A N 1
ATOM 653 C CA . ALA A 1 85 ? -11.148 -1.586 -1.593 1.00 86.88 85 ALA A CA 1
ATOM 654 C C . ALA A 1 85 ? -10.368 -2.433 -0.597 1.00 86.88 85 ALA A C 1
ATOM 656 O O . ALA A 1 85 ? -10.028 -1.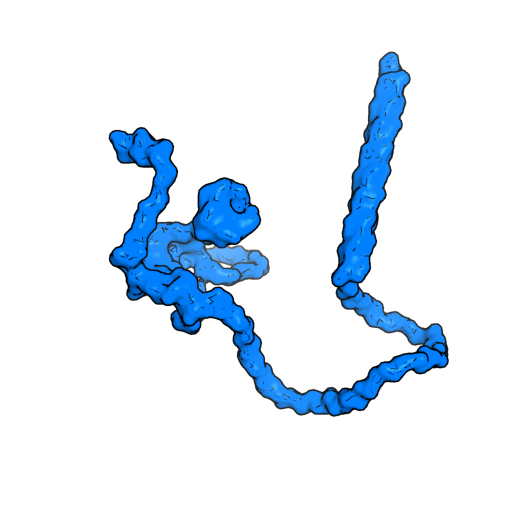976 0.493 1.00 86.88 85 ALA A O 1
ATOM 657 N N . THR A 1 86 ? -10.043 -3.662 -0.987 1.00 91.06 86 THR A N 1
ATOM 658 C CA . THR A 1 86 ? -9.245 -4.563 -0.151 1.00 91.06 86 THR A CA 1
ATOM 659 C C . THR A 1 86 ? -7.770 -4.572 -0.532 1.00 91.06 86 THR A C 1
ATOM 661 O O . THR A 1 86 ? -7.406 -4.571 -1.707 1.00 91.06 86 THR A O 1
ATOM 664 N N . ALA A 1 87 ? -6.912 -4.648 0.483 1.00 90.06 87 ALA A N 1
ATOM 665 C CA . ALA A 1 87 ? -5.492 -4.943 0.351 1.00 90.06 87 ALA A CA 1
ATOM 666 C C . ALA A 1 87 ? -5.200 -6.251 1.093 1.00 90.06 87 ALA A C 1
ATOM 668 O O . ALA A 1 87 ? -5.381 -6.337 2.307 1.00 90.06 87 ALA A O 1
ATOM 669 N N . THR A 1 88 ? -4.773 -7.280 0.364 1.00 91.44 88 THR A N 1
ATOM 670 C CA . THR A 1 88 ? -4.572 -8.631 0.909 1.00 91.44 88 THR A CA 1
ATOM 671 C C . THR A 1 88 ? -3.093 -8.990 0.870 1.00 91.44 88 THR A C 1
ATOM 673 O O . THR A 1 88 ? -2.431 -8.738 -0.137 1.00 91.44 88 THR A O 1
ATOM 676 N N . CYS A 1 89 ? -2.558 -9.569 1.948 1.00 90.31 89 CYS A N 1
ATOM 677 C CA . CYS A 1 89 ? -1.173 -10.031 1.954 1.00 90.31 89 CYS A CA 1
ATOM 678 C C . CYS A 1 89 ? -0.988 -11.217 0.997 1.00 90.31 89 CYS A C 1
ATOM 680 O O . CYS A 1 89 ? -1.935 -11.939 0.684 1.00 90.31 89 CYS A O 1
ATOM 682 N N . TYR A 1 90 ? 0.248 -11.443 0.550 1.00 86.88 90 TYR A N 1
ATOM 683 C CA . TYR A 1 90 ? 0.553 -12.423 -0.496 1.00 86.88 90 TYR A CA 1
ATOM 684 C C . TYR A 1 90 ? 0.031 -13.841 -0.199 1.00 86.88 90 TYR A C 1
ATOM 686 O O . TYR A 1 90 ? -0.485 -14.506 -1.097 1.00 86.88 90 TYR A O 1
ATOM 694 N N . CYS A 1 91 ? 0.116 -14.290 1.059 1.00 88.69 91 CYS A N 1
ATOM 695 C CA . CYS A 1 91 ? -0.372 -15.606 1.485 1.00 88.69 91 CYS A CA 1
ATOM 696 C C . CYS A 1 91 ? -1.883 -15.658 1.773 1.00 88.69 91 CYS A C 1
ATOM 698 O O . CYS A 1 91 ? -2.413 -16.735 2.021 1.00 88.69 91 CYS A O 1
ATOM 700 N N . GLY A 1 92 ? -2.579 -14.517 1.778 1.00 89.81 92 GLY A N 1
ATOM 701 C CA . GLY A 1 92 ? -4.020 -14.430 2.027 1.00 89.81 92 GLY A CA 1
ATOM 702 C C . GLY A 1 92 ? -4.449 -14.367 3.494 1.00 89.81 92 GLY A C 1
ATOM 703 O O . GLY A 1 92 ? -5.623 -14.099 3.757 1.00 89.81 92 GLY A O 1
ATOM 704 N N . ALA A 1 93 ? -3.532 -14.555 4.448 1.00 92.75 93 ALA A N 1
ATOM 705 C CA . ALA A 1 93 ? -3.849 -14.602 5.879 1.00 92.75 93 ALA A CA 1
ATOM 706 C C . ALA A 1 93 ? -4.358 -13.266 6.450 1.00 92.75 93 ALA A C 1
ATOM 708 O O . ALA A 1 93 ? -5.139 -13.263 7.396 1.00 92.75 93 ALA A O 1
ATOM 709 N N . VAL A 1 94 ? -3.936 -12.136 5.874 1.00 95.25 94 VAL A N 1
ATOM 710 C CA . VAL A 1 94 ? -4.296 -10.783 6.317 1.00 95.25 94 VAL A CA 1
ATOM 711 C C . VAL A 1 94 ? -4.971 -10.039 5.178 1.00 95.25 94 VAL A C 1
ATOM 713 O O . VAL A 1 94 ? -4.457 -10.022 4.059 1.00 95.25 94 VAL A O 1
ATOM 716 N N . GLN A 1 95 ? -6.093 -9.389 5.472 1.00 94.31 95 GLN A N 1
ATOM 717 C CA . GLN A 1 95 ? -6.773 -8.509 4.529 1.00 94.31 95 GLN A CA 1
ATOM 718 C C . GLN A 1 95 ? -7.264 -7.254 5.243 1.00 94.31 95 GLN A C 1
ATOM 720 O O . GLN A 1 95 ? -7.939 -7.324 6.272 1.00 94.31 95 GLN A O 1
ATOM 725 N N . LEU A 1 96 ? -6.930 -6.109 4.664 1.00 92.56 96 LEU A N 1
ATOM 726 C CA . LEU A 1 96 ? -7.360 -4.788 5.093 1.00 92.56 96 LEU A CA 1
ATOM 727 C C . LEU A 1 96 ? -8.436 -4.278 4.138 1.00 92.56 96 LEU A C 1
ATOM 729 O O . LEU A 1 96 ? -8.375 -4.553 2.942 1.00 92.56 96 LEU A O 1
ATOM 733 N N . VAL A 1 97 ? -9.389 -3.519 4.663 1.00 90.38 97 VAL A N 1
ATOM 734 C CA . VAL A 1 97 ? -10.380 -2.764 3.895 1.00 90.38 97 VAL A CA 1
ATOM 735 C C . VAL A 1 97 ? -10.047 -1.289 4.056 1.00 90.38 97 VAL A C 1
ATOM 737 O O . VAL A 1 97 ? -9.976 -0.771 5.172 1.00 90.38 97 VAL A O 1
ATOM 740 N N . LEU A 1 98 ? -9.823 -0.631 2.928 1.00 87.31 98 LEU A N 1
ATOM 741 C CA . LEU A 1 98 ? -9.613 0.801 2.808 1.00 87.31 98 LEU A CA 1
ATOM 742 C C . LEU A 1 98 ? -10.979 1.430 2.550 1.00 87.31 98 LEU A C 1
ATOM 744 O O . LEU A 1 98 ? -11.600 1.133 1.532 1.00 87.31 98 LEU A O 1
ATOM 748 N N . VAL A 1 99 ? -11.451 2.253 3.482 1.00 69.25 99 VAL A N 1
ATOM 749 C CA . VAL A 1 99 ? -12.816 2.787 3.497 1.00 69.25 99 VAL A CA 1
ATOM 750 C C . VAL A 1 99 ? -12.807 4.276 3.183 1.00 69.25 99 VAL A C 1
ATOM 752 O O . VAL A 1 99 ? -11.977 5.031 3.687 1.00 69.25 99 VAL A O 1
ATOM 755 N N . LYS A 1 100 ? -13.765 4.743 2.387 1.00 63.12 100 LYS A N 1
ATOM 756 C CA . LYS A 1 100 ? -14.047 6.172 2.261 1.00 63.12 100 LYS A CA 1
ATOM 757 C C . LYS A 1 100 ? -14.849 6.680 3.476 1.00 63.12 100 LYS A C 1
ATOM 759 O O . LYS A 1 100 ? -15.867 6.089 3.823 1.00 63.12 100 LYS A O 1
ATOM 764 N N . PRO A 1 101 ? -14.494 7.825 4.076 1.00 46.97 101 PRO A N 1
ATOM 765 C CA . PRO A 1 101 ? -15.425 8.575 4.920 1.00 46.97 101 PRO A CA 1
ATOM 766 C C . PRO A 1 101 ? -16.541 9.197 4.079 1.00 46.97 101 PRO A C 1
ATOM 768 O O . PRO A 1 101 ? -16.283 9.954 3.138 1.00 46.97 101 PRO A O 1
ATOM 771 N N . LEU A 1 102 ? -17.791 8.937 4.453 1.00 47.50 102 LEU A N 1
ATOM 772 C CA . LEU A 1 102 ? -18.911 9.791 4.06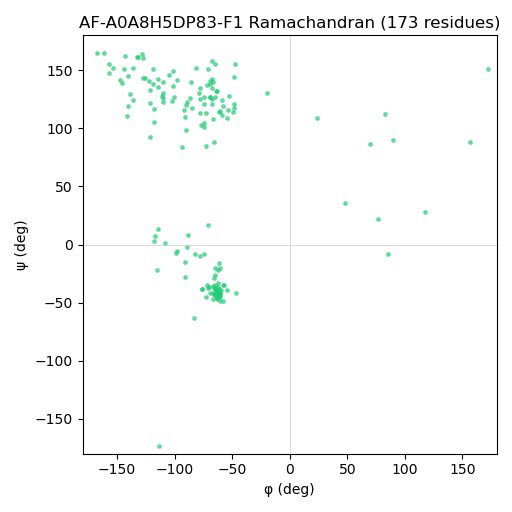6 1.00 47.50 102 LEU A CA 1
ATOM 773 C C . LEU A 1 102 ? -18.623 11.206 4.587 1.00 47.50 102 LEU A C 1
ATOM 775 O O . LEU A 1 102 ? -18.416 11.402 5.780 1.00 47.50 102 LEU A O 1
ATOM 779 N N . GLY A 1 103 ? -18.530 12.177 3.680 1.00 49.16 103 GLY A N 1
ATOM 780 C CA . GLY A 1 103 ? -18.267 13.560 4.052 1.00 49.16 103 GLY A CA 1
ATOM 781 C C . GLY A 1 103 ? -19.446 14.151 4.818 1.00 49.16 103 GLY A C 1
ATOM 782 O O . GLY A 1 103 ? -20.563 14.184 4.305 1.00 49.16 103 GLY A O 1
ATOM 783 N N . GLU A 1 104 ? -19.184 14.681 6.007 1.00 47.97 104 GLU A N 1
ATOM 784 C CA . GLU A 1 104 ? -19.965 15.796 6.530 1.00 47.97 104 GLU A CA 1
ATOM 785 C C . GLU A 1 104 ? -19.579 17.052 5.732 1.00 47.97 104 GLU A C 1
ATOM 787 O O . GLU A 1 104 ? -18.403 17.297 5.462 1.00 47.97 104 GLU A O 1
ATOM 792 N N . THR A 1 105 ? -20.576 17.858 5.368 1.00 46.81 105 THR A N 1
ATOM 793 C CA . THR A 1 105 ? -20.520 19.097 4.562 1.00 46.81 105 THR A CA 1
ATOM 794 C C . THR A 1 105 ? -20.671 18.910 3.042 1.00 46.81 105 THR A C 1
ATOM 796 O O . THR A 1 105 ? -19.731 18.743 2.267 1.00 46.81 105 THR A O 1
ATOM 799 N N . GLY A 1 106 ? -21.932 18.969 2.601 1.00 44.75 106 GLY A N 1
ATOM 800 C CA . GLY A 1 106 ? -22.337 18.933 1.200 1.00 44.75 106 GLY A CA 1
ATOM 801 C C . GLY A 1 106 ? -22.029 20.227 0.447 1.00 44.75 106 GLY A C 1
ATOM 802 O O . GLY A 1 106 ? -22.909 21.064 0.278 1.00 44.75 106 GLY A O 1
ATOM 803 N N . ASN A 1 107 ? -20.806 20.369 -0.070 1.00 38.19 107 ASN A N 1
ATOM 804 C CA . ASN A 1 107 ? -20.520 21.359 -1.109 1.00 38.19 107 ASN A CA 1
ATOM 805 C C . ASN A 1 107 ? -19.631 20.764 -2.220 1.00 38.19 107 ASN A C 1
ATOM 807 O O . ASN A 1 107 ? -18.551 20.242 -1.925 1.00 38.19 107 ASN A O 1
ATOM 811 N N . PRO A 1 108 ? -20.046 20.814 -3.499 1.00 40.66 108 PRO A N 1
ATOM 812 C CA . PRO A 1 108 ? -19.294 20.219 -4.594 1.00 40.66 108 PRO A CA 1
ATOM 813 C C . PRO A 1 108 ? -18.112 21.117 -4.987 1.00 40.66 108 PRO A C 1
ATOM 815 O O . PRO A 1 108 ? -18.296 22.200 -5.537 1.00 40.66 108 PRO A O 1
ATOM 818 N N . LYS A 1 109 ? -16.876 20.656 -4.754 1.00 44.84 109 LYS A N 1
ATOM 819 C CA . LYS A 1 109 ? -15.699 21.197 -5.451 1.00 44.84 109 LYS A CA 1
ATOM 820 C C . LYS A 1 109 ? -15.474 20.416 -6.741 1.00 44.84 109 LYS A C 1
ATOM 822 O O . LYS A 1 109 ? -15.317 19.197 -6.726 1.00 44.84 109 LYS A O 1
ATOM 827 N N . THR A 1 110 ? -15.480 21.158 -7.840 1.00 37.06 110 THR A N 1
ATOM 828 C CA . THR A 1 110 ? -15.324 20.718 -9.225 1.00 37.06 110 THR A CA 1
ATOM 829 C C . THR A 1 110 ? -14.125 19.786 -9.400 1.00 37.06 110 THR A C 1
ATOM 831 O O . THR A 1 110 ? -12.985 20.150 -9.118 1.00 37.06 110 THR A O 1
ATOM 834 N N . LEU A 1 111 ? -14.411 18.576 -9.876 1.00 46.72 111 LEU A N 1
ATOM 835 C CA . LEU A 1 111 ? -13.450 17.559 -10.284 1.00 46.72 111 LEU A CA 1
ATOM 836 C C . LEU A 1 111 ? -12.802 17.994 -11.605 1.00 46.72 111 LEU A C 1
ATOM 838 O O . LEU A 1 111 ? -13.473 18.034 -12.633 1.00 46.72 111 LEU A O 1
ATOM 842 N N . THR A 1 112 ? -11.509 18.307 -11.614 1.00 38.66 112 THR A N 1
ATOM 843 C CA . THR A 1 112 ? -10.762 18.459 -12.871 1.00 38.66 112 THR A CA 1
ATOM 844 C C . THR A 1 112 ? -10.156 17.108 -13.256 1.00 38.66 112 THR A C 1
ATOM 846 O O . THR A 1 112 ? -9.270 16.622 -12.564 1.00 38.66 112 THR A O 1
ATOM 849 N N . ASN A 1 113 ? -10.702 16.513 -14.325 1.00 38.34 113 ASN A N 1
ATOM 850 C CA . ASN A 1 113 ? -10.256 15.359 -15.126 1.00 38.34 113 ASN A CA 1
ATOM 851 C C . ASN A 1 113 ? -9.304 14.320 -14.481 1.00 38.34 113 ASN A C 1
ATOM 853 O O . ASN A 1 113 ? -8.101 14.548 -14.389 1.00 38.34 113 ASN A O 1
ATOM 857 N N . GLY A 1 114 ? -9.837 13.117 -14.198 1.00 43.78 114 GLY A N 1
ATOM 858 C CA . GLY A 1 114 ? -9.043 11.875 -14.105 1.00 43.78 114 GLY A CA 1
ATOM 859 C C . GLY A 1 114 ? -8.993 11.143 -12.756 1.00 43.78 114 GLY A C 1
ATOM 860 O O . GLY A 1 114 ? -7.996 10.481 -12.485 1.00 43.78 114 GLY A O 1
ATOM 861 N N . GLN A 1 115 ? -10.013 11.239 -11.894 1.00 44.03 115 GLN A N 1
ATOM 862 C CA . GLN A 1 115 ? -9.887 10.819 -10.490 1.00 44.03 115 GLN A CA 1
ATOM 863 C C . GLN A 1 115 ? -10.815 9.670 -10.049 1.00 44.03 115 GLN A C 1
ATOM 865 O O . GLN A 1 115 ? -11.983 9.908 -9.761 1.00 44.03 115 GLN A O 1
ATOM 870 N N . GLN A 1 116 ? -10.249 8.465 -9.885 1.00 41.97 116 GLN A N 1
ATOM 871 C CA . GLN A 1 116 ? -10.648 7.360 -8.976 1.00 41.97 116 GLN A CA 1
ATOM 872 C C . GLN A 1 116 ? -9.375 6.528 -8.659 1.00 41.97 116 GLN A C 1
ATOM 874 O O . GLN A 1 116 ? -8.499 6.525 -9.526 1.00 41.97 116 GLN A O 1
ATOM 879 N N . PRO A 1 117 ? -9.204 5.832 -7.503 1.00 49.03 117 PRO A N 1
ATOM 880 C CA . PRO A 1 117 ? -10.190 5.371 -6.506 1.00 49.03 117 PRO A CA 1
ATOM 881 C C . PRO A 1 117 ? -9.855 5.778 -5.039 1.00 49.03 117 PRO A C 1
ATOM 883 O O . PRO A 1 117 ? -8.723 6.128 -4.734 1.00 49.03 117 PRO A O 1
ATOM 886 N N . LEU A 1 118 ? -10.830 5.708 -4.118 1.00 54.09 118 LEU A N 1
ATOM 887 C CA . LEU A 1 118 ? -10.757 6.123 -2.694 1.00 54.09 118 LEU A CA 1
ATOM 888 C C . LEU A 1 118 ? -10.669 7.651 -2.486 1.00 54.09 118 LEU A C 1
ATOM 890 O O . LEU A 1 118 ? -9.609 8.261 -2.376 1.00 54.09 118 LEU A O 1
ATOM 894 N N . LYS A 1 119 ? -11.837 8.300 -2.444 1.00 54.31 119 LYS A N 1
ATOM 895 C CA . LYS A 1 119 ? -11.981 9.754 -2.252 1.00 54.31 119 LYS A CA 1
ATOM 896 C C . LYS A 1 119 ? -11.516 10.154 -0.832 1.00 54.31 119 LYS A C 1
ATOM 898 O O . LYS A 1 119 ? -11.799 9.451 0.136 1.00 54.31 119 LYS A O 1
ATOM 903 N N . LYS A 1 120 ? -10.807 11.286 -0.705 1.00 45.31 120 LYS A N 1
ATOM 904 C CA . LYS A 1 120 ? -10.466 11.933 0.584 1.00 45.31 120 LYS A CA 1
ATOM 905 C C . LYS A 1 120 ? -11.703 12.046 1.500 1.00 45.31 120 LYS A C 1
ATOM 907 O O . LYS A 1 120 ? -12.801 12.190 0.960 1.00 45.31 120 LYS A O 1
ATOM 912 N N . PRO A 1 121 ? -11.541 12.131 2.840 1.00 59.50 121 PRO A N 1
ATOM 913 C CA . PRO A 1 121 ? -10.268 12.190 3.588 1.00 59.50 121 PRO A CA 1
ATOM 914 C C . PRO A 1 121 ? -9.457 10.901 3.821 1.00 59.50 121 PRO A C 1
ATOM 916 O O . PRO A 1 121 ? -8.319 11.021 4.260 1.00 59.50 121 PRO A O 1
ATOM 919 N N . GLY A 1 122 ? -9.970 9.701 3.526 1.00 63.34 122 GLY A N 1
ATOM 920 C CA . GLY A 1 122 ? -9.310 8.444 3.930 1.00 63.34 122 GLY A CA 1
ATOM 921 C C . GLY A 1 122 ? -7.995 8.127 3.208 1.00 63.34 122 GLY A C 1
ATOM 922 O O . GLY A 1 122 ? -7.026 7.730 3.847 1.00 63.34 122 GLY A O 1
ATOM 923 N N . PHE A 1 123 ? -7.930 8.349 1.894 1.00 76.88 123 PHE A N 1
ATOM 924 C CA . PHE A 1 123 ? -6.702 8.244 1.100 1.00 76.88 123 PHE A CA 1
ATOM 925 C C . PHE A 1 123 ? -5.992 9.598 1.056 1.00 76.88 123 PHE A C 1
ATOM 927 O O . PHE A 1 123 ? -6.551 10.589 0.573 1.00 76.88 123 PHE A O 1
ATOM 934 N N . ALA A 1 124 ? -4.758 9.647 1.550 1.00 78.69 124 ALA A N 1
ATOM 935 C CA . ALA A 1 124 ? -3.963 10.864 1.539 1.00 78.69 124 ALA A CA 1
ATOM 936 C C . ALA A 1 124 ? -3.265 11.041 0.183 1.00 78.69 124 ALA A C 1
ATOM 938 O O . ALA A 1 124 ? -3.545 12.010 -0.529 1.00 78.69 124 ALA A O 1
ATOM 939 N N . PHE A 1 125 ? -2.373 10.113 -0.176 1.00 75.75 125 PHE A N 1
ATOM 940 C CA . PHE A 1 125 ? -1.629 10.115 -1.439 1.00 75.75 125 PHE A CA 1
ATOM 941 C C . PHE A 1 125 ? -0.923 8.773 -1.690 1.00 75.75 125 PHE A C 1
ATOM 943 O O . PHE A 1 125 ? -0.727 7.972 -0.776 1.00 75.75 125 PHE A O 1
ATOM 950 N N . SER A 1 126 ? -0.495 8.556 -2.933 1.00 85.38 126 SER A N 1
ATOM 951 C CA . SER A 1 126 ? 0.412 7.477 -3.336 1.00 85.38 126 SER A CA 1
ATOM 952 C C . SER A 1 126 ? 1.834 8.001 -3.518 1.00 85.38 126 SER A C 1
ATOM 954 O O . SER A 1 126 ? 2.020 9.139 -3.946 1.00 85.38 126 SER A O 1
ATOM 956 N N . PHE A 1 127 ? 2.839 7.170 -3.262 1.00 87.00 127 PHE A N 1
ATOM 957 C CA . PHE A 1 127 ? 4.243 7.542 -3.416 1.00 87.00 127 PHE A CA 1
ATOM 958 C C . PHE A 1 127 ? 5.090 6.386 -3.947 1.00 87.00 127 PHE A C 1
ATOM 960 O O . PHE A 1 127 ? 4.711 5.216 -3.868 1.00 87.00 127 PHE A O 1
ATOM 967 N N . VAL A 1 128 ? 6.269 6.735 -4.461 1.00 92.81 128 VAL A N 1
ATOM 968 C CA . VAL A 1 128 ? 7.351 5.797 -4.771 1.00 92.81 128 VAL A CA 1
ATOM 969 C C . VAL A 1 128 ? 8.483 6.055 -3.785 1.00 92.81 128 VAL A C 1
ATOM 971 O O . VAL A 1 128 ? 8.912 7.195 -3.626 1.00 92.81 128 VAL A O 1
ATOM 974 N N . CYS A 1 129 ? 8.961 5.010 -3.112 1.00 90.69 129 CYS A N 1
ATOM 975 C CA . CYS A 1 129 ? 10.063 5.096 -2.161 1.00 90.69 129 CYS A CA 1
ATOM 976 C C . CYS A 1 129 ? 11.218 4.174 -2.556 1.00 90.69 129 CYS A C 1
ATOM 978 O O . CYS A 1 129 ? 11.022 3.033 -2.980 1.00 90.69 129 CYS A O 1
ATOM 980 N N . HIS A 1 130 ? 12.436 4.677 -2.362 1.00 93.38 130 HIS A N 1
ATOM 981 C CA . HIS A 1 130 ? 13.686 3.970 -2.637 1.00 93.38 130 HIS A CA 1
ATOM 982 C C . HIS A 1 130 ? 14.541 3.739 -1.385 1.00 93.38 130 HIS A C 1
ATOM 984 O O . HIS A 1 130 ? 15.687 3.308 -1.514 1.00 93.38 130 HIS A O 1
ATOM 990 N N . CYS A 1 131 ? 14.037 4.039 -0.183 1.00 89.56 131 CYS A N 1
ATOM 991 C CA . CYS A 1 131 ? 14.823 3.835 1.030 1.00 89.56 131 CYS A CA 1
ATOM 992 C C . CYS A 1 131 ? 15.108 2.342 1.259 1.00 89.56 131 CYS A C 1
ATOM 994 O O . CYS A 1 131 ? 14.368 1.463 0.802 1.00 89.56 131 CYS A O 1
ATOM 996 N N . SER A 1 132 ? 16.190 2.054 1.982 1.00 88.50 132 SER A N 1
ATOM 997 C CA . SER A 1 132 ? 16.621 0.682 2.256 1.00 88.50 132 SER A CA 1
ATOM 998 C C . SER A 1 132 ? 15.549 -0.149 2.961 1.00 88.50 132 SER A C 1
ATOM 1000 O O . SER A 1 132 ? 15.422 -1.332 2.663 1.00 88.50 132 SER A O 1
ATOM 1002 N N . ASP A 1 133 ? 14.747 0.444 3.845 1.00 87.62 133 ASP A N 1
ATOM 1003 C CA . ASP A 1 133 ? 13.718 -0.295 4.585 1.00 87.62 133 ASP A CA 1
ATOM 1004 C C . ASP A 1 133 ? 12.535 -0.679 3.698 1.00 87.62 133 ASP A C 1
ATOM 1006 O O . ASP A 1 133 ? 12.124 -1.836 3.687 1.00 87.62 133 ASP A O 1
ATOM 1010 N N . CYS A 1 134 ? 12.040 0.245 2.872 1.00 87.62 134 CYS A N 1
ATOM 1011 C CA . CYS A 1 134 ? 10.985 -0.047 1.902 1.00 87.62 134 CYS A CA 1
ATOM 1012 C C . CYS A 1 134 ? 11.435 -1.119 0.892 1.00 87.62 134 CYS A C 1
ATOM 1014 O O . CYS A 1 134 ? 10.700 -2.074 0.618 1.00 87.62 134 CYS A O 1
ATOM 1016 N N . ARG A 1 135 ? 12.684 -1.037 0.413 1.00 88.44 135 ARG A N 1
ATOM 1017 C CA . ARG A 1 135 ? 13.279 -2.071 -0.451 1.00 88.44 135 ARG A CA 1
ATOM 1018 C C . ARG A 1 135 ? 13.367 -3.431 0.241 1.00 88.44 135 ARG A C 1
ATOM 1020 O O . ARG A 1 135 ? 13.060 -4.437 -0.390 1.00 88.44 135 ARG A O 1
ATOM 1027 N N . LYS A 1 136 ? 13.735 -3.474 1.528 1.00 86.12 136 LYS A N 1
ATOM 1028 C CA . LYS A 1 136 ? 13.762 -4.716 2.322 1.00 86.12 136 LYS A CA 1
ATOM 1029 C C . LYS A 1 136 ? 12.369 -5.323 2.476 1.00 86.12 136 LYS A C 1
ATOM 1031 O O . LYS A 1 136 ? 12.216 -6.518 2.266 1.00 86.12 136 LYS A O 1
ATOM 1036 N N . ILE A 1 137 ? 11.364 -4.511 2.812 1.00 84.94 137 ILE A N 1
ATOM 1037 C CA . ILE A 1 137 ? 9.990 -4.985 3.049 1.00 84.94 137 ILE A CA 1
ATOM 1038 C C . ILE A 1 137 ? 9.364 -5.541 1.764 1.00 84.94 137 ILE A C 1
ATOM 1040 O O . ILE A 1 137 ? 8.641 -6.531 1.807 1.00 84.94 137 ILE A O 1
ATOM 1044 N N . THR A 1 138 ? 9.644 -4.919 0.617 1.00 85.75 138 THR A N 1
ATOM 1045 C CA . THR A 1 138 ? 9.027 -5.298 -0.667 1.00 85.75 138 THR A CA 1
ATOM 1046 C C . THR A 1 138 ? 9.885 -6.201 -1.547 1.00 85.75 138 THR A C 1
ATOM 1048 O O . THR A 1 138 ? 9.409 -6.632 -2.593 1.00 85.75 138 THR A O 1
ATOM 1051 N N . ALA A 1 139 ? 11.135 -6.473 -1.155 1.00 84.81 139 ALA A N 1
ATOM 1052 C CA . ALA A 1 139 ? 12.125 -7.189 -1.964 1.00 84.81 139 ALA A CA 1
ATOM 1053 C C . ALA A 1 139 ? 12.236 -6.653 -3.412 1.00 84.81 139 ALA A C 1
ATOM 1055 O O . ALA A 1 139 ? 12.437 -7.410 -4.360 1.00 84.81 139 ALA A O 1
ATOM 1056 N N . SER A 1 140 ? 12.096 -5.335 -3.585 1.00 86.75 140 SER A N 1
ATOM 1057 C CA . SER A 1 140 ? 12.066 -4.649 -4.883 1.00 86.75 140 SER A CA 1
ATOM 1058 C C . SER A 1 140 ? 13.080 -3.499 -4.930 1.00 86.75 140 SER A C 1
ATOM 1060 O O . SER A 1 140 ? 13.511 -2.979 -3.900 1.00 86.75 140 SER A O 1
ATOM 1062 N N . MET A 1 141 ? 13.446 -3.054 -6.139 1.00 86.00 141 MET A N 1
ATOM 1063 C CA . MET A 1 141 ? 14.270 -1.851 -6.364 1.00 86.00 141 MET A CA 1
ATOM 1064 C C . MET A 1 141 ? 13.579 -0.567 -5.864 1.00 86.00 141 MET A C 1
ATOM 1066 O O . MET A 1 141 ? 14.232 0.453 -5.602 1.00 86.00 141 MET A O 1
ATOM 1070 N N . PHE A 1 142 ? 12.254 -0.604 -5.736 1.00 90.06 142 PHE A N 1
ATOM 1071 C CA . PHE A 1 142 ? 11.423 0.480 -5.231 1.00 90.06 142 PHE A CA 1
ATOM 1072 C C . PHE A 1 142 ? 10.094 -0.049 -4.699 1.00 90.06 142 PHE A C 1
ATOM 1074 O O . PHE A 1 142 ? 9.603 -1.093 -5.127 1.00 90.06 142 PHE A O 1
ATOM 1081 N N . THR A 1 143 ? 9.495 0.710 -3.792 1.00 90.06 143 THR A N 1
ATOM 1082 C CA . THR A 1 143 ? 8.164 0.439 -3.255 1.00 90.06 143 THR A CA 1
ATOM 1083 C C . THR A 1 143 ? 7.195 1.479 -3.770 1.00 90.06 143 THR A C 1
ATOM 1085 O O . THR A 1 143 ? 7.421 2.673 -3.586 1.00 90.06 143 THR A O 1
ATOM 1088 N N . THR A 1 144 ? 6.099 1.032 -4.371 1.00 89.25 144 THR A N 1
ATOM 1089 C CA . THR A 1 144 ? 4.894 1.848 -4.511 1.00 89.25 144 THR A CA 1
ATOM 1090 C C . THR A 1 144 ? 4.051 1.672 -3.255 1.00 89.25 144 THR A C 1
ATOM 1092 O O . THR A 1 144 ? 3.764 0.554 -2.834 1.00 89.25 144 THR A O 1
ATOM 1095 N N . GLY A 1 145 ? 3.696 2.783 -2.621 1.00 87.44 145 GLY A N 1
ATOM 1096 C CA . GLY A 1 145 ? 2.921 2.798 -1.389 1.00 87.44 145 GLY A CA 1
ATOM 1097 C C . GLY A 1 145 ? 1.766 3.779 -1.473 1.00 87.44 145 GLY A C 1
ATOM 1098 O O . GLY A 1 145 ? 1.756 4.689 -2.303 1.00 87.44 145 GLY A O 1
ATOM 1099 N N . ILE A 1 146 ? 0.795 3.595 -0.588 1.00 87.62 146 ILE A N 1
ATOM 1100 C CA . ILE A 1 146 ? -0.299 4.535 -0.368 1.00 87.62 146 ILE A CA 1
ATOM 1101 C C . ILE A 1 146 ? -0.349 4.890 1.111 1.00 87.62 146 ILE A C 1
ATOM 1103 O O . ILE A 1 146 ? -0.088 4.043 1.963 1.00 87.62 146 ILE A O 1
ATOM 1107 N N . VAL A 1 147 ? -0.670 6.144 1.408 1.00 85.69 147 VAL A N 1
ATOM 1108 C CA . VAL A 1 147 ? -0.902 6.620 2.770 1.00 85.69 147 VAL A CA 1
ATOM 1109 C C . VAL A 1 147 ? -2.403 6.742 2.975 1.00 85.69 147 VAL A C 1
ATOM 1111 O O . VAL A 1 147 ? -3.090 7.433 2.218 1.00 85.69 147 VAL A O 1
ATOM 1114 N N . VAL A 1 148 ? -2.900 6.060 4.000 1.00 83.62 148 VAL A N 1
ATOM 1115 C CA . VAL A 1 148 ? -4.310 6.033 4.392 1.00 83.62 148 VAL A CA 1
ATOM 1116 C C . VAL A 1 148 ? -4.383 6.392 5.870 1.00 83.62 148 VAL A C 1
ATOM 1118 O O . VAL A 1 148 ? -3.492 6.031 6.633 1.00 83.62 148 VAL A O 1
ATOM 1121 N N . LEU A 1 149 ? -5.411 7.136 6.270 1.00 81.44 149 LEU A N 1
ATOM 1122 C CA . LEU A 1 149 ? -5.650 7.432 7.682 1.00 81.44 149 LEU A CA 1
ATOM 1123 C C . LEU A 1 149 ? -6.090 6.166 8.426 1.00 81.44 149 LEU A C 1
ATOM 1125 O O . LEU A 1 149 ? -6.970 5.453 7.948 1.00 81.44 149 LEU A O 1
ATOM 1129 N N . ASP A 1 150 ? -5.574 5.949 9.635 1.00 83.38 150 ASP A N 1
ATOM 1130 C CA . ASP A 1 150 ? -5.936 4.786 10.460 1.00 83.38 150 ASP A CA 1
ATOM 1131 C C . ASP A 1 150 ? -7.445 4.695 10.733 1.00 83.38 150 ASP A C 1
ATOM 1133 O O . ASP A 1 150 ? -8.017 3.608 10.729 1.00 83.38 150 ASP A O 1
ATOM 1137 N N . SER A 1 151 ? -8.126 5.839 10.880 1.00 81.50 151 SER A N 1
ATOM 1138 C CA . SER A 1 151 ? -9.588 5.910 11.040 1.00 81.50 151 SER A CA 1
ATOM 1139 C C . SER A 1 151 ? -10.378 5.347 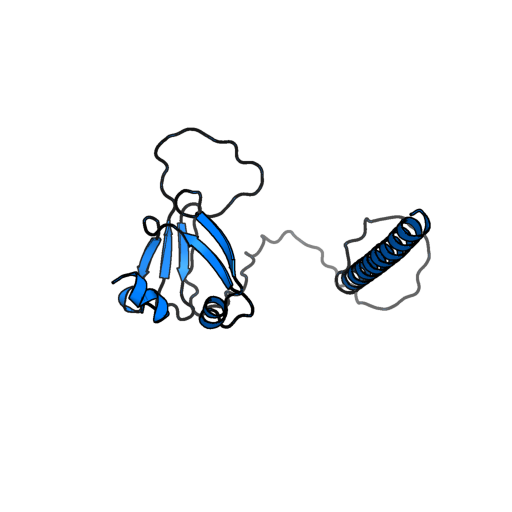9.849 1.00 81.50 151 SER A C 1
ATOM 1141 O O . SER A 1 151 ? -11.567 5.061 9.978 1.00 81.50 151 SER A O 1
ATOM 1143 N N . HIS A 1 152 ? -9.721 5.166 8.704 1.00 82.75 152 HIS A N 1
ATOM 1144 C CA . HIS A 1 152 ? -10.295 4.723 7.433 1.00 82.75 152 HIS A CA 1
ATOM 1145 C C . HIS A 1 152 ? -9.779 3.350 6.999 1.00 82.75 152 HIS A C 1
ATOM 1147 O O . HIS A 1 152 ? -9.972 2.940 5.853 1.00 82.75 152 HIS A O 1
ATOM 1153 N N . LEU A 1 153 ? -9.131 2.632 7.914 1.00 86.19 153 LEU A N 1
ATOM 1154 C CA . LEU A 1 153 ? -8.573 1.315 7.676 1.00 86.19 153 LEU A CA 1
ATOM 1155 C C . LEU A 1 153 ? -9.204 0.318 8.646 1.00 86.19 153 LEU A C 1
ATOM 1157 O O . LEU A 1 153 ? -9.117 0.449 9.865 1.00 86.19 153 LEU A O 1
ATOM 1161 N N . LYS A 1 154 ? -9.840 -0.715 8.096 1.00 90.06 154 LYS A N 1
ATOM 1162 C CA . LYS A 1 154 ? -10.431 -1.811 8.872 1.00 90.06 154 LYS A CA 1
ATOM 1163 C C . LYS A 1 154 ? -9.684 -3.102 8.576 1.00 90.06 154 LYS A C 1
ATOM 1165 O O . LYS A 1 154 ? -9.306 -3.362 7.439 1.00 90.06 154 LYS A O 1
ATOM 1170 N N . HIS A 1 155 ? -9.487 -3.935 9.591 1.00 93.38 155 HIS A N 1
ATOM 1171 C CA . HIS A 1 155 ? -9.002 -5.296 9.375 1.00 93.38 155 HIS A CA 1
ATOM 1172 C C . HIS A 1 155 ? -10.206 -6.177 9.055 1.00 93.38 155 HIS A C 1
ATOM 1174 O O . HIS A 1 155 ? -11.081 -6.321 9.902 1.00 93.38 155 HIS A O 1
ATOM 1180 N N . ASN A 1 156 ? -10.252 -6.760 7.857 1.00 93.88 156 ASN A N 1
ATOM 1181 C CA . ASN A 1 156 ? -11.252 -7.783 7.549 1.00 93.88 156 ASN A CA 1
ATOM 1182 C C . ASN A 1 156 ? -10.875 -9.117 8.205 1.00 93.88 156 ASN A C 1
ATOM 1184 O O . ASN A 1 156 ? -11.732 -9.836 8.703 1.00 93.88 156 ASN A O 1
ATOM 1188 N N . ARG A 1 157 ? -9.572 -9.439 8.224 1.00 95.38 157 ARG A N 1
ATOM 1189 C CA . ARG A 1 157 ? -9.027 -10.637 8.883 1.00 95.38 157 ARG A CA 1
ATOM 1190 C C . ARG A 1 157 ? -7.527 -10.535 9.151 1.00 95.38 157 ARG A C 1
ATOM 1192 O O . ARG A 1 157 ? -6.839 -9.721 8.528 1.00 95.38 157 ARG A O 1
ATOM 1199 N N . GLY A 1 158 ? -7.029 -11.419 10.018 1.00 95.19 158 GLY A N 1
ATOM 1200 C CA . GLY A 1 158 ? -5.602 -11.671 10.210 1.00 95.19 158 GLY A CA 1
ATOM 1201 C C . GLY A 1 158 ? -4.871 -10.612 11.022 1.00 95.19 158 GLY A C 1
ATOM 1202 O O . GLY A 1 158 ? -3.654 -10.491 10.899 1.00 95.19 158 GLY A O 1
ATOM 1203 N N . LYS A 1 159 ? -5.586 -9.829 11.836 1.00 95.62 159 LYS A N 1
ATOM 1204 C CA . LYS A 1 159 ? -4.969 -8.801 12.686 1.00 95.62 159 LYS A CA 1
ATOM 1205 C C . LYS A 1 159 ? -3.988 -9.428 13.680 1.00 95.62 159 LYS A C 1
ATOM 1207 O O . LYS A 1 159 ? -2.914 -8.892 13.915 1.00 95.62 159 LYS A O 1
ATOM 1212 N N . GLU A 1 160 ? -4.341 -10.588 14.210 1.00 96.19 160 GLU A N 1
ATOM 1213 C CA . GLU A 1 160 ? -3.541 -11.429 15.098 1.00 96.19 160 GLU A CA 1
ATOM 1214 C C . GLU A 1 160 ? -2.276 -12.001 14.438 1.00 96.19 160 GLU A C 1
ATOM 1216 O O . GLU A 1 160 ? -1.327 -12.357 15.132 1.00 96.19 160 GLU A O 1
ATOM 1221 N N . ASN A 1 161 ? -2.232 -12.044 13.103 1.00 94.00 161 ASN A N 1
ATOM 1222 C CA . ASN A 1 161 ? -1.079 -12.526 12.339 1.00 94.00 161 ASN A CA 1
ATOM 1223 C C . ASN A 1 161 ? -0.066 -11.411 12.024 1.00 94.00 161 ASN A C 1
ATOM 1225 O O . ASN A 1 161 ? 0.970 -11.677 11.410 1.00 94.00 161 A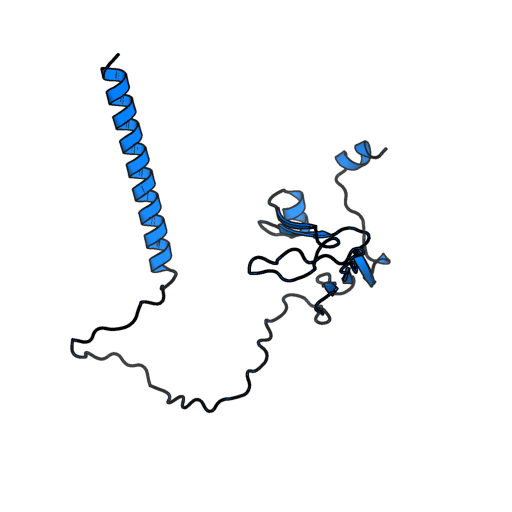SN A O 1
ATOM 1229 N N . LEU A 1 162 ? -0.349 -10.163 12.417 1.00 92.81 162 LEU A N 1
ATOM 1230 C CA . LEU A 1 162 ? 0.539 -9.027 12.192 1.00 92.81 162 LEU A CA 1
ATOM 1231 C C . LEU A 1 162 ? 1.579 -8.896 13.306 1.00 92.81 162 LEU A C 1
ATOM 1233 O O . LEU A 1 162 ? 1.283 -9.018 14.493 1.00 92.81 162 LEU A O 1
ATOM 1237 N N . LYS A 1 163 ? 2.810 -8.571 12.908 1.00 91.75 163 LYS A N 1
ATOM 1238 C CA . LYS A 1 163 ? 3.885 -8.150 13.809 1.00 91.75 163 LYS A CA 1
ATOM 1239 C C . LYS A 1 163 ? 4.316 -6.740 13.440 1.00 91.75 163 LYS A C 1
ATOM 1241 O O . LYS A 1 163 ? 4.458 -6.429 12.258 1.00 91.75 163 LYS A O 1
ATOM 1246 N N . GLN A 1 164 ? 4.543 -5.902 14.445 1.00 87.25 164 GLN A N 1
ATOM 1247 C CA . GLN A 1 164 ? 5.083 -4.566 14.231 1.00 87.25 164 GLN A CA 1
ATOM 1248 C C . GLN A 1 164 ? 6.594 -4.652 14.006 1.00 87.25 164 GLN A C 1
ATOM 1250 O O . GLN A 1 164 ? 7.312 -5.297 14.769 1.00 87.25 164 GLN A O 1
ATOM 1255 N N . PHE A 1 165 ? 7.065 -3.997 12.949 1.00 83.00 165 PHE A N 1
ATOM 1256 C CA . PHE A 1 165 ? 8.483 -3.826 12.667 1.00 83.00 165 PHE A CA 1
ATOM 1257 C C . PHE A 1 165 ? 8.856 -2.360 12.881 1.00 83.00 165 PHE A C 1
ATOM 1259 O O . PHE A 1 165 ? 8.201 -1.463 12.355 1.00 83.00 165 PHE A O 1
ATOM 1266 N N . SER A 1 166 ? 9.923 -2.124 13.632 1.00 77.31 166 SER A N 1
ATOM 1267 C CA . SER A 1 166 ? 10.542 -0.812 13.800 1.00 77.31 166 SER A CA 1
ATOM 1268 C C . SER A 1 166 ? 12.052 -0.988 13.804 1.00 77.31 166 SER A C 1
ATOM 1270 O O . SER A 1 166 ? 12.560 -1.972 14.341 1.00 77.31 166 SER A O 1
ATOM 1272 N N . LEU A 1 167 ? 12.782 -0.024 13.249 1.00 66.44 167 LEU A N 1
ATOM 1273 C CA . LEU A 1 167 ? 14.218 0.060 13.497 1.00 66.44 167 LEU A CA 1
ATOM 1274 C C . LEU A 1 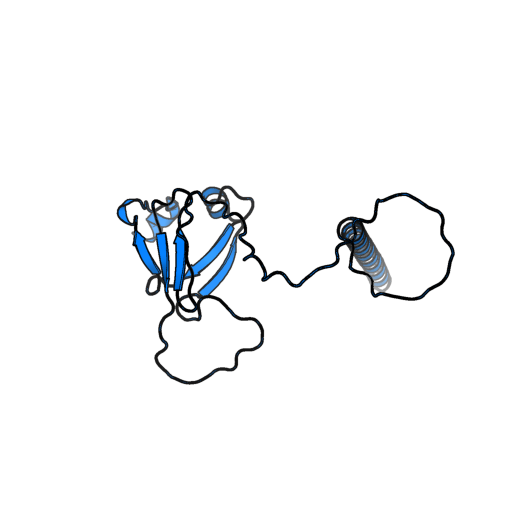167 ? 14.449 0.475 14.956 1.00 66.44 167 LEU A C 1
ATOM 1276 O O . LEU A 1 167 ? 13.732 1.340 15.456 1.00 66.44 167 LEU A O 1
ATOM 1280 N N . GLN A 1 168 ? 15.458 -0.110 15.610 1.00 56.56 168 GLN A N 1
ATOM 1281 C CA . GLN A 1 168 ? 15.824 0.158 17.011 1.00 56.56 168 GLN A CA 1
ATOM 1282 C C . GLN A 1 168 ? 15.885 1.667 17.325 1.00 56.56 168 GLN A C 1
ATOM 1284 O O . GLN A 1 168 ? 15.325 2.116 18.314 1.00 56.56 168 GLN A O 1
ATOM 1289 N N . LEU A 1 169 ? 16.453 2.462 16.410 1.00 56.59 169 LEU A N 1
ATOM 1290 C CA . LEU A 1 169 ? 16.580 3.921 16.532 1.00 56.59 169 LEU A CA 1
ATOM 1291 C C . LEU A 1 169 ? 15.247 4.689 16.641 1.00 56.59 169 LEU A C 1
ATOM 1293 O O . LEU A 1 169 ? 15.261 5.822 17.103 1.00 56.59 169 LEU A O 1
ATOM 1297 N N . MET A 1 170 ? 14.109 4.120 16.220 1.00 51.62 170 MET A N 1
ATOM 1298 C CA . MET A 1 170 ? 12.788 4.743 16.418 1.00 51.62 170 MET A CA 1
ATOM 1299 C C . MET A 1 170 ? 12.097 4.321 17.721 1.00 51.62 170 MET A C 1
ATOM 1301 O O . MET A 1 170 ? 11.145 4.984 18.117 1.00 51.62 170 MET A O 1
ATOM 1305 N N . GLN A 1 171 ? 12.541 3.255 18.397 1.00 53.09 171 GLN A N 1
ATOM 1306 C CA . GLN A 1 171 ? 11.981 2.880 19.706 1.00 53.09 171 GLN A CA 1
ATOM 1307 C C . GLN A 1 171 ? 12.420 3.865 20.796 1.00 53.09 171 GLN A C 1
ATOM 1309 O O . GLN A 1 171 ? 11.614 4.232 21.647 1.00 53.09 171 GLN A O 1
ATOM 1314 N N . ASP A 1 172 ? 13.647 4.379 20.688 1.00 47.25 172 ASP A N 1
ATOM 1315 C CA . ASP A 1 172 ? 14.232 5.339 21.634 1.00 47.25 172 ASP A CA 1
ATOM 1316 C C . ASP A 1 172 ? 13.666 6.771 21.503 1.00 47.25 172 ASP A C 1
ATOM 1318 O O . ASP A 1 172 ? 13.967 7.629 22.324 1.00 47.25 172 ASP A O 1
ATOM 1322 N N . LEU A 1 173 ? 12.856 7.050 20.473 1.00 50.97 173 LEU A N 1
ATOM 1323 C CA . LEU A 1 173 ? 12.202 8.352 20.240 1.00 50.97 173 LEU A CA 1
ATOM 1324 C C . LEU A 1 173 ? 10.739 8.393 20.713 1.00 50.97 173 LEU A C 1
ATOM 1326 O O . LEU A 1 173 ? 10.109 9.448 20.655 1.00 50.97 173 LEU A O 1
ATOM 1330 N N . VAL A 1 174 ? 10.191 7.248 21.134 1.00 55.12 174 VAL A N 1
ATOM 1331 C CA . VAL A 1 174 ? 8.802 7.094 21.609 1.00 55.12 174 VAL A CA 1
ATOM 1332 C C . VAL A 1 174 ? 8.755 6.644 23.084 1.00 55.12 174 VAL A C 1
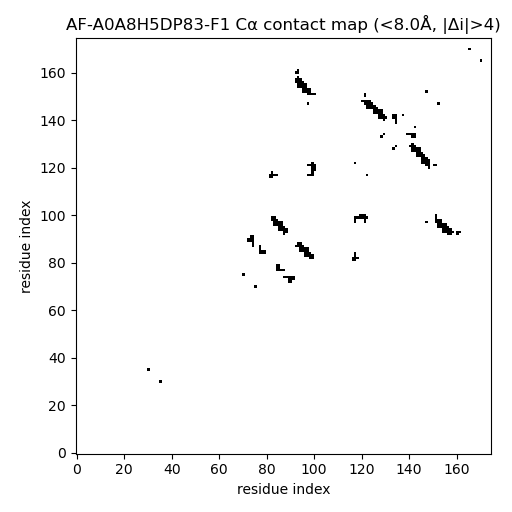ATOM 1334 O O . VAL A 1 174 ? 7.671 6.446 23.628 1.00 55.12 174 VAL A O 1
ATOM 1337 N N . SER A 1 175 ? 9.914 6.510 23.745 1.00 42.56 175 SER A N 1
ATOM 1338 C CA . SER A 1 175 ? 10.036 6.433 25.215 1.00 42.56 175 SER A CA 1
ATOM 1339 C C . SER A 1 175 ? 10.435 7.787 25.787 1.00 42.56 175 SER A C 1
ATOM 1341 O O . SER A 1 175 ? 9.966 8.096 26.903 1.00 42.56 175 SER A O 1
#

InterPro domains:
  IPR006913 CENP-V/GFA domain [PF04828] (125-165)
  IPR011057 Mss4-like superfamily [SSF51316] (68-165)

Solvent-accessible surface area (backbone atoms only — not comparable to full-atom values): 11539 Å² total; per-residue (Å²): 123,66,68,64,55,54,52,53,51,54,53,50,53,52,51,54,49,53,53,48,53,52,52,50,53,52,52,51,52,47,52,73,74,49,78,70,86,73,88,81,88,85,91,88,82,83,88,81,87,82,91,74,88,81,76,87,79,81,76,73,93,66,83,78,74,79,83,77,72,84,68,96,41,81,47,77,84,72,53,71,62,88,50,36,36,49,51,64,42,61,85,45,66,29,29,34,36,44,37,43,57,84,76,83,76,97,69,91,74,85,83,80,85,85,90,83,82,49,56,62,76,16,42,71,52,73,49,79,41,69,51,71,64,48,20,61,76,63,76,36,92,53,29,80,48,72,46,63,43,71,95,26,53,43,74,78,40,38,68,88,76,62,77,92,83,78,62,72,81,60,56,74,76,77,111

Sequence (175 aa):
MESTKINARRVWTSIVRHAKEHHESVNAAVAAYYPQPSPAFTPGSKSATSSVLSSPRYSFDKPQAEKSFPRAGVAQDGWSTEDEATATCYCGAVQLVLVKPLGETGNPKTLTNGQQPLKKPGFAFSFVCHCSDCRKITASMFTTGIVVLDSHLKHNRGKENLKQFSLQLMQDLVS

Radius of gyration: 27.49 Å; Cα contacts (8 Å, |Δi|>4): 142; chains: 1; bounding box: 60×58×81 Å

Foldseek 3Di:
DVVVVVVVVVVVVVVVVVVVVVVVVVVVVCCVVPPDPDDDDDDDDDDDDDDDDDDDPPDDDDPDDPPDDPDQAPDPPWDDDQFKTWDADRPRQWIKIQGADDDDDDDDDDDDDDDDDHDPPFWDDWDKDQDPVQCVVVVDNIDIDTDGDPVRMDIPGNPVVDDDDDDPVVVVVVD

Organism: NCBI:txid48485